Protein AF-A0A9W6GQ43-F1 (afdb_monomer)

Secondary structure (DSSP, 8-state):
-HHHHHHHHHHHHHHTT-EEEE--TTPPTTEEEEEE-TTSEEEEEESS--HHHHHHHHHHHHHHTTTT----EEEETTTEEEEE-

Sequence (85 aa):
MRQMLISELKSIFENMGIKLIKGYNDLKANEIGYEFTKKNKLQLKFQGYDYNLVDEAIRCIELFNSKTIHFKCNFEKNNIVWINF

Mean predicted aligned error: 7.16 Å

Radius of gyration: 11.9 Å; Cα contacts (8 Å, |Δi|>4): 114; chains: 1; bounding box: 35×25×30 Å

Structure (mmCIF, N/CA/C/O backbone):
data_AF-A0A9W6GQ43-F1
#
_entry.id   AF-A0A9W6GQ43-F1
#
loop_
_atom_site.group_PDB
_atom_site.id
_atom_site.type_symbol
_atom_site.label_atom_id
_atom_site.label_alt_id
_atom_site.label_comp_id
_atom_site.label_asym_id
_atom_site.label_entity_id
_atom_site.label_seq_id
_atom_site.pdbx_PDB_ins_code
_atom_site.Cartn_x
_atom_site.Cartn_y
_atom_site.Cartn_z
_atom_site.occupancy
_atom_site.B_iso_or_equiv
_atom_site.auth_seq_id
_atom_site.auth_comp_id
_atom_site.auth_asym_id
_atom_site.auth_atom_id
_atom_site.pdbx_PDB_model_num
ATOM 1 N N . MET A 1 1 ? -9.799 -5.608 12.355 1.00 63.09 1 MET A N 1
ATOM 2 C CA . MET A 1 1 ? -9.893 -4.525 11.346 1.00 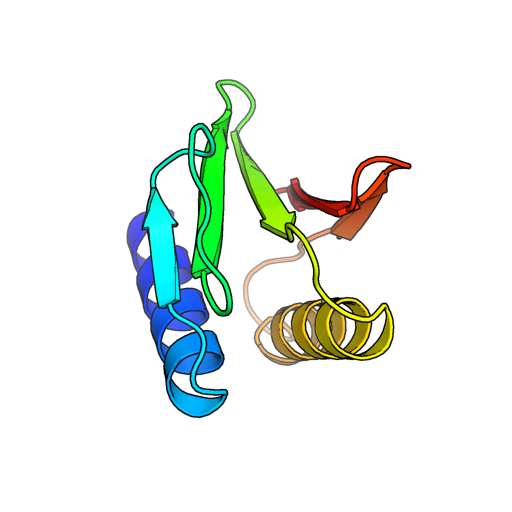63.09 1 MET A CA 1
ATOM 3 C C . MET A 1 1 ? -8.567 -4.266 10.629 1.00 63.09 1 MET A C 1
ATOM 5 O O . MET A 1 1 ? -8.505 -4.554 9.447 1.00 63.09 1 MET A O 1
ATOM 9 N N . ARG A 1 2 ? -7.479 -3.836 11.298 1.00 72.00 2 ARG A N 1
ATOM 10 C CA . ARG A 1 2 ? -6.193 -3.532 10.617 1.00 72.00 2 ARG A CA 1
ATOM 11 C C . ARG A 1 2 ? -5.613 -4.679 9.765 1.00 72.00 2 ARG A C 1
ATOM 13 O O . ARG A 1 2 ? -5.132 -4.424 8.673 1.00 72.00 2 ARG A O 1
ATOM 20 N N . GLN A 1 3 ? -5.659 -5.925 10.247 1.00 69.94 3 GLN A N 1
ATOM 21 C CA . GLN A 1 3 ? -5.148 -7.094 9.506 1.00 69.94 3 GLN A CA 1
ATOM 22 C C . GLN A 1 3 ? -6.011 -7.474 8.292 1.00 69.94 3 GLN A C 1
ATOM 24 O O . GLN A 1 3 ? -5.465 -7.881 7.275 1.00 69.94 3 GLN A O 1
ATOM 29 N N . MET A 1 4 ? -7.332 -7.303 8.392 1.00 76.38 4 MET A N 1
ATOM 30 C CA . MET A 1 4 ? -8.280 -7.604 7.312 1.00 76.38 4 MET A CA 1
ATOM 31 C C . MET A 1 4 ? -8.009 -6.709 6.102 1.00 76.38 4 MET A C 1
ATOM 33 O O . MET A 1 4 ? -7.764 -7.216 5.016 1.00 76.38 4 MET A O 1
ATOM 37 N N . LEU A 1 5 ? -7.880 -5.401 6.334 1.00 74.94 5 LEU A N 1
ATOM 38 C CA . LEU A 1 5 ? -7.536 -4.447 5.284 1.00 74.94 5 LEU A CA 1
ATOM 39 C C . LEU A 1 5 ? -6.198 -4.764 4.605 1.00 74.94 5 LEU A C 1
ATOM 41 O O . LEU A 1 5 ? -6.095 -4.697 3.389 1.00 74.94 5 LEU A O 1
ATOM 45 N N . ILE A 1 6 ? -5.152 -5.095 5.373 1.00 81.81 6 ILE A N 1
ATOM 46 C CA . ILE A 1 6 ? -3.854 -5.444 4.774 1.00 81.81 6 ILE A CA 1
ATOM 47 C C . ILE A 1 6 ? -3.970 -6.709 3.923 1.00 81.81 6 ILE A C 1
ATOM 49 O O . ILE A 1 6 ? -3.358 -6.768 2.863 1.00 81.81 6 ILE A O 1
ATOM 53 N N . SER A 1 7 ? -4.760 -7.697 4.351 1.00 83.38 7 SER A N 1
ATOM 54 C CA . SER A 1 7 ? -5.011 -8.906 3.561 1.00 83.38 7 SER A CA 1
ATOM 55 C C . SER A 1 7 ? -5.723 -8.596 2.241 1.00 83.38 7 SER A C 1
ATOM 57 O O . SER A 1 7 ? -5.376 -9.166 1.211 1.00 83.38 7 SER A O 1
ATOM 59 N N . GLU A 1 8 ? -6.685 -7.677 2.259 1.00 77.50 8 GLU A N 1
ATOM 60 C CA . GLU A 1 8 ? -7.440 -7.258 1.073 1.00 77.50 8 GLU A CA 1
ATOM 61 C C . GLU A 1 8 ? -6.573 -6.452 0.108 1.00 77.50 8 GLU A C 1
ATOM 63 O O . GLU A 1 8 ? -6.470 -6.801 -1.065 1.00 77.50 8 GLU A O 1
ATOM 68 N N . LEU A 1 9 ? -5.868 -5.435 0.614 1.00 80.06 9 LEU A N 1
ATOM 69 C CA . LEU A 1 9 ? -4.909 -4.660 -0.173 1.00 80.06 9 LEU A CA 1
ATOM 70 C C . LEU A 1 9 ? -3.843 -5.565 -0.786 1.00 80.06 9 LEU A C 1
ATOM 72 O O . LEU A 1 9 ? -3.513 -5.423 -1.958 1.00 80.06 9 LEU A O 1
ATOM 76 N N . LYS A 1 10 ? -3.332 -6.527 -0.010 1.00 84.69 10 LYS A N 1
ATOM 77 C CA . LYS A 1 10 ? -2.372 -7.510 -0.503 1.00 84.69 10 LYS A CA 1
ATOM 78 C C . LYS A 1 10 ? -2.952 -8.314 -1.667 1.00 84.69 10 LYS A C 1
ATOM 80 O O . LYS A 1 10 ? -2.284 -8.415 -2.685 1.00 84.69 10 LYS A O 1
ATOM 85 N N . SER A 1 11 ? -4.183 -8.813 -1.555 1.00 83.25 11 SER A N 1
ATOM 86 C CA . SER A 1 11 ? -4.830 -9.555 -2.644 1.00 83.25 11 SER A CA 1
ATOM 87 C C . SER A 1 11 ? -5.029 -8.704 -3.904 1.00 83.25 11 SER A C 1
ATOM 89 O O . SER A 1 11 ? -4.777 -9.188 -5.004 1.00 83.25 11 SER A O 1
ATOM 91 N N . ILE A 1 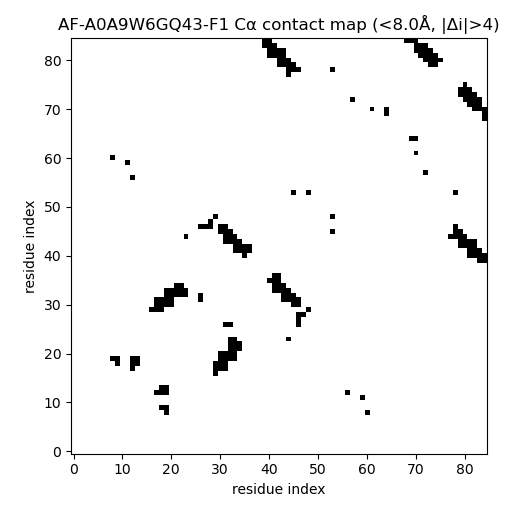12 ? -5.447 -7.442 -3.757 1.00 76.81 12 ILE A N 1
ATOM 92 C CA . ILE A 1 12 ? -5.615 -6.504 -4.879 1.00 76.81 12 ILE A CA 1
ATOM 93 C C . ILE A 1 12 ? -4.276 -6.282 -5.586 1.00 76.81 12 ILE A C 1
ATOM 95 O O . ILE A 1 12 ? -4.178 -6.454 -6.798 1.00 76.81 12 ILE A O 1
ATOM 99 N N . PHE A 1 13 ? -3.239 -5.926 -4.828 1.00 80.19 13 PHE A N 1
ATOM 100 C CA . PHE A 1 13 ? -1.928 -5.626 -5.391 1.00 80.19 13 PHE A CA 1
ATOM 101 C C . PHE A 1 13 ? -1.262 -6.865 -5.996 1.00 80.19 13 PHE A C 1
ATOM 103 O O . PHE A 1 13 ? -0.699 -6.765 -7.083 1.00 80.19 13 PHE A O 1
ATOM 110 N N . GLU A 1 14 ? -1.395 -8.042 -5.377 1.00 84.06 14 GLU A N 1
ATOM 111 C CA . GLU A 1 14 ? -0.877 -9.298 -5.935 1.00 84.06 14 GLU A CA 1
ATOM 112 C C . GLU A 1 14 ? -1.518 -9.629 -7.291 1.00 84.06 14 GLU A C 1
ATOM 114 O O . GLU A 1 14 ? -0.806 -10.037 -8.208 1.00 84.06 14 GLU A O 1
ATOM 119 N N . ASN A 1 15 ? -2.819 -9.364 -7.470 1.00 81.81 15 ASN A N 1
ATOM 120 C CA . ASN A 1 15 ? -3.493 -9.514 -8.769 1.00 81.81 15 ASN A CA 1
ATOM 121 C C . ASN A 1 15 ? -2.958 -8.545 -9.839 1.00 81.81 15 ASN A C 1
ATOM 123 O O . ASN A 1 15 ? -3.027 -8.848 -11.027 1.00 81.81 15 ASN A O 1
ATOM 127 N N . MET A 1 16 ? -2.403 -7.403 -9.427 1.00 76.50 16 MET A N 1
ATOM 128 C CA . MET A 1 16 ? -1.740 -6.431 -10.305 1.00 76.50 16 MET A CA 1
ATOM 129 C C . MET A 1 16 ? -0.239 -6.727 -10.498 1.00 76.50 16 MET A C 1
ATOM 131 O O . MET A 1 16 ? 0.459 -5.956 -11.152 1.00 76.50 16 MET A O 1
ATOM 135 N N . GLY A 1 17 ? 0.285 -7.821 -9.926 1.00 82.12 17 GLY A N 1
ATOM 136 C CA . GLY A 1 17 ? 1.713 -8.159 -9.963 1.00 82.12 17 GLY A CA 1
ATOM 137 C C . GLY A 1 17 ? 2.585 -7.311 -9.029 1.00 82.12 17 GLY A C 1
ATOM 138 O O . GLY A 1 17 ? 3.803 -7.260 -9.197 1.00 82.12 17 GLY A O 1
ATOM 139 N N . ILE A 1 18 ? 1.973 -6.644 -8.049 1.00 83.81 18 ILE A N 1
ATOM 140 C CA . ILE A 1 18 ? 2.621 -5.726 -7.113 1.00 83.81 18 ILE A CA 1
ATOM 141 C C . ILE A 1 18 ? 2.663 -6.354 -5.724 1.00 83.81 18 ILE A C 1
ATOM 143 O O . ILE A 1 18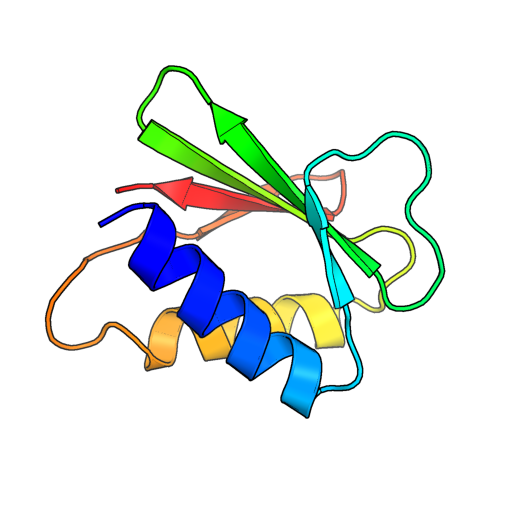 ? 1.680 -6.898 -5.221 1.00 83.81 18 ILE A O 1
ATOM 147 N N . LYS A 1 19 ? 3.799 -6.235 -5.045 1.00 87.88 19 LYS A N 1
ATOM 148 C CA . LYS A 1 19 ? 3.987 -6.789 -3.709 1.00 87.88 19 LYS A CA 1
ATOM 149 C C . LYS A 1 19 ? 3.808 -5.722 -2.634 1.00 87.88 19 LYS A C 1
ATOM 151 O O . LYS A 1 19 ? 4.516 -4.721 -2.611 1.00 87.88 19 LYS A O 1
ATOM 156 N N . LEU A 1 20 ? 2.912 -5.974 -1.682 1.00 87.62 20 LEU A N 1
ATOM 157 C CA . LEU A 1 20 ? 2.741 -5.124 -0.503 1.00 87.62 20 LEU A CA 1
ATOM 158 C C . LEU A 1 20 ? 3.745 -5.519 0.599 1.00 87.62 20 LEU A C 1
ATOM 160 O O . LEU A 1 20 ? 3.737 -6.658 1.071 1.00 87.62 20 LEU A O 1
ATOM 164 N N . ILE A 1 21 ? 4.605 -4.588 1.023 1.00 90.31 21 ILE A N 1
ATOM 165 C CA . ILE A 1 21 ? 5.683 -4.809 2.003 1.00 90.31 21 ILE A CA 1
ATOM 166 C C . ILE A 1 21 ? 5.561 -3.835 3.172 1.00 90.31 21 ILE A C 1
ATOM 168 O O . ILE A 1 21 ? 5.215 -2.672 3.008 1.00 90.31 21 ILE A O 1
ATOM 172 N N . LYS A 1 22 ? 5.853 -4.306 4.384 1.00 90.81 22 LYS A N 1
ATOM 173 C CA . LYS A 1 22 ? 5.864 -3.461 5.580 1.00 90.81 22 LYS A CA 1
ATOM 174 C C . LYS A 1 22 ? 7.154 -2.628 5.637 1.00 90.81 22 LYS A C 1
ATOM 176 O O . LYS A 1 22 ? 8.236 -3.210 5.657 1.00 90.81 22 LYS A O 1
ATOM 181 N N . GLY A 1 23 ? 7.031 -1.305 5.754 1.00 89.31 23 GLY A N 1
ATOM 182 C CA . GLY A 1 23 ? 8.165 -0.365 5.787 1.00 89.31 23 GLY A CA 1
ATOM 183 C C . GLY A 1 23 ? 8.586 0.175 4.412 1.00 89.31 23 GLY A C 1
ATOM 184 O O . GLY A 1 23 ? 8.051 -0.239 3.385 1.00 89.31 23 GLY A O 1
ATOM 185 N N . TYR A 1 24 ? 9.524 1.137 4.395 1.00 82.12 24 TYR A N 1
ATOM 186 C CA . TYR A 1 24 ? 9.776 2.004 3.223 1.00 82.12 24 TYR A CA 1
ATOM 187 C C . TYR A 1 24 ? 11.233 2.186 2.783 1.00 82.12 24 TYR A C 1
ATOM 189 O O . TYR A 1 24 ? 11.467 2.964 1.853 1.00 82.12 24 TYR A O 1
ATOM 197 N N . ASN A 1 25 ? 12.197 1.589 3.487 1.00 74.56 25 ASN A N 1
ATOM 198 C CA . ASN A 1 25 ? 13.597 2.010 3.364 1.00 74.56 25 ASN A CA 1
ATOM 199 C C . ASN A 1 25 ? 14.204 1.676 1.994 1.00 74.56 25 ASN A C 1
ATOM 201 O O . ASN A 1 25 ? 14.902 2.521 1.452 1.00 74.56 25 ASN A O 1
ATOM 205 N N . ASP A 1 26 ? 13.847 0.535 1.396 1.00 73.25 26 ASP A N 1
ATOM 206 C CA . ASP A 1 26 ? 14.417 0.070 0.123 1.00 73.25 26 ASP A CA 1
ATOM 207 C C . ASP A 1 26 ? 13.352 -0.611 -0.752 1.00 73.25 26 ASP A C 1
ATOM 209 O O . ASP A 1 26 ? 13.416 -1.813 -1.013 1.00 73.25 26 ASP A O 1
ATOM 213 N N . LEU A 1 27 ? 12.327 0.139 -1.171 1.00 83.94 27 LEU A N 1
ATOM 214 C CA . LEU A 1 27 ? 11.298 -0.407 -2.063 1.00 83.94 27 LEU A CA 1
ATOM 215 C C . LEU A 1 27 ? 11.900 -0.744 -3.430 1.00 83.94 27 LEU A C 1
ATOM 217 O O . LEU A 1 27 ? 12.505 0.113 -4.080 1.00 83.94 27 LEU A O 1
ATOM 221 N N . LYS A 1 28 ? 11.709 -1.986 -3.877 1.00 82.25 28 LYS A N 1
ATOM 222 C CA . LYS A 1 28 ? 12.089 -2.432 -5.222 1.00 82.25 28 LYS A CA 1
ATOM 223 C C . LYS A 1 28 ? 11.021 -2.056 -6.249 1.00 82.25 28 LYS A C 1
ATOM 225 O O . LYS A 1 28 ? 9.900 -1.675 -5.910 1.00 82.25 28 LYS A O 1
ATOM 230 N N . ALA A 1 29 ? 11.367 -2.217 -7.528 1.00 75.12 29 ALA A N 1
ATOM 231 C CA . ALA A 1 29 ? 10.385 -2.176 -8.606 1.00 75.12 29 ALA A CA 1
ATOM 232 C C . ALA A 1 29 ? 9.258 -3.182 -8.313 1.00 75.12 29 ALA A C 1
ATOM 234 O O . ALA A 1 29 ? 9.535 -4.331 -7.964 1.00 75.12 29 ALA A O 1
ATOM 235 N N . ASN A 1 30 ? 8.006 -2.740 -8.443 1.00 79.06 30 ASN A N 1
ATOM 236 C CA . ASN A 1 30 ? 6.803 -3.523 -8.137 1.00 79.06 30 ASN A CA 1
ATOM 237 C C . ASN A 1 30 ? 6.598 -3.861 -6.642 1.00 79.06 30 ASN A C 1
ATOM 239 O O . ASN A 1 30 ? 5.860 -4.790 -6.318 1.00 79.06 30 ASN A O 1
ATOM 243 N N . GLU A 1 31 ? 7.190 -3.096 -5.714 1.00 86.06 31 GLU A N 1
ATOM 244 C CA . GLU A 1 31 ? 6.827 -3.124 -4.290 1.00 86.06 31 GLU A CA 1
ATOM 245 C C . GLU A 1 31 ? 6.106 -1.842 -3.836 1.00 86.06 31 GLU A C 1
ATOM 247 O O . GLU A 1 31 ? 6.473 -0.737 -4.233 1.00 86.06 31 GLU A O 1
ATOM 252 N N . ILE A 1 32 ? 5.078 -1.970 -2.997 1.00 86.50 32 ILE A N 1
ATOM 253 C CA . ILE A 1 32 ? 4.436 -0.855 -2.286 1.00 86.50 32 ILE A CA 1
ATOM 254 C C . ILE A 1 32 ? 4.738 -1.021 -0.804 1.00 86.50 32 ILE A C 1
ATOM 256 O O . ILE A 1 32 ? 4.466 -2.070 -0.220 1.00 86.50 32 ILE A O 1
ATOM 260 N N . GLY A 1 33 ? 5.277 0.026 -0.186 1.00 90.00 33 GLY A N 1
ATOM 261 C CA . GLY A 1 33 ? 5.512 0.047 1.251 1.00 90.00 33 GLY A CA 1
ATOM 262 C C . GLY A 1 33 ? 4.252 0.436 2.012 1.00 90.00 33 GLY A C 1
ATOM 263 O O . GLY A 1 33 ? 3.505 1.298 1.545 1.00 90.00 33 GLY A O 1
ATOM 264 N N . TYR A 1 34 ? 4.040 -0.127 3.200 1.00 90.38 34 TYR A N 1
ATOM 265 C CA . TYR A 1 34 ? 2.990 0.320 4.112 1.00 90.38 34 TYR A CA 1
ATOM 266 C C . TYR A 1 34 ? 3.434 0.405 5.572 1.00 90.38 34 TYR A C 1
ATOM 268 O O . TYR A 1 34 ? 4.184 -0.439 6.070 1.00 90.38 34 TYR A O 1
ATOM 276 N N . GLU A 1 35 ? 2.885 1.385 6.290 1.00 91.44 35 GLU A N 1
ATOM 277 C CA . GLU A 1 35 ? 3.027 1.531 7.739 1.00 91.44 35 GLU A CA 1
ATOM 278 C C . GLU A 1 35 ? 1.760 2.104 8.380 1.00 91.44 35 GLU A C 1
ATOM 280 O O . GLU A 1 35 ? 1.078 2.972 7.833 1.00 91.44 35 GLU A O 1
ATOM 285 N N . PHE A 1 36 ? 1.463 1.634 9.593 1.00 86.75 36 PHE A N 1
ATOM 286 C CA . PHE A 1 36 ? 0.428 2.225 10.434 1.00 86.75 36 PHE A CA 1
ATOM 287 C C . PHE A 1 36 ? 1.039 3.287 11.337 1.00 86.75 36 PHE A C 1
ATOM 289 O O . PHE A 1 36 ? 1.978 3.021 12.087 1.00 86.75 36 PHE A O 1
ATOM 296 N N . THR A 1 37 ? 0.444 4.471 11.338 1.00 82.19 37 THR A N 1
ATOM 297 C CA . THR A 1 37 ? 0.822 5.534 12.269 1.00 82.19 37 THR A CA 1
ATOM 298 C C . THR A 1 37 ? 0.089 5.408 13.601 1.00 82.19 37 THR A C 1
ATOM 300 O O . THR A 1 37 ? -0.969 4.782 13.713 1.00 82.19 37 THR A O 1
ATOM 303 N N . LYS A 1 38 ? 0.609 6.103 14.622 1.00 77.19 38 LYS A N 1
ATOM 304 C CA . LYS A 1 38 ? -0.014 6.211 15.954 1.00 77.19 38 LYS A CA 1
ATOM 305 C C . LYS A 1 38 ? -1.432 6.816 15.934 1.00 77.19 38 LYS A C 1
ATOM 307 O O . LYS A 1 38 ? -2.136 6.699 16.927 1.00 77.19 38 LYS A O 1
ATOM 312 N N . LYS A 1 39 ? -1.865 7.439 14.829 1.00 75.88 39 LYS A N 1
ATOM 313 C CA . LYS A 1 39 ? -3.158 8.138 14.688 1.00 75.88 39 LYS A CA 1
ATOM 314 C C . LYS A 1 39 ? -4.224 7.340 13.919 1.00 75.88 39 LYS A C 1
ATOM 316 O O . LYS A 1 39 ? -5.085 7.953 13.304 1.00 75.88 39 LYS A O 1
ATOM 321 N N . ASN A 1 40 ? -4.153 6.005 13.896 1.00 75.06 40 ASN A N 1
ATOM 322 C CA . ASN A 1 40 ? -5.065 5.162 13.098 1.00 75.06 40 ASN A CA 1
ATOM 323 C C . ASN A 1 40 ? -5.075 5.518 11.600 1.00 75.06 40 ASN A C 1
ATOM 325 O O . ASN A 1 40 ? -6.096 5.396 10.938 1.00 75.06 40 ASN A O 1
ATOM 329 N N . LYS A 1 41 ? -3.937 5.948 11.048 1.00 80.75 41 LYS A N 1
ATOM 330 C CA . LYS A 1 41 ? -3.794 6.141 9.599 1.00 80.75 41 LYS A CA 1
ATOM 331 C C . LYS A 1 41 ? -2.880 5.072 9.040 1.00 80.75 41 LYS A C 1
ATOM 333 O O . LYS A 1 41 ? -1.813 4.842 9.618 1.00 80.75 41 LYS A O 1
ATOM 338 N N . LEU A 1 42 ? -3.292 4.446 7.948 1.00 85.62 42 LEU A N 1
ATOM 339 C CA . LEU A 1 42 ? -2.419 3.628 7.118 1.00 85.62 42 LEU A CA 1
ATOM 340 C C . LEU A 1 42 ? -1.809 4.529 6.053 1.00 85.62 42 LEU A C 1
ATOM 342 O O . LEU A 1 42 ? -2.503 5.306 5.404 1.00 85.62 42 LEU A O 1
ATOM 346 N N . GLN A 1 43 ? -0.505 4.426 5.899 1.00 86.38 43 GLN A N 1
ATOM 347 C CA . GLN A 1 43 ? 0.238 5.090 4.851 1.00 86.38 43 GLN A CA 1
ATOM 348 C C . GLN A 1 43 ? 0.681 4.039 3.838 1.00 86.38 43 GLN A C 1
ATOM 350 O O . GLN A 1 43 ? 1.133 2.966 4.236 1.00 86.38 43 GLN A O 1
ATOM 355 N N . LEU A 1 44 ? 0.548 4.356 2.553 1.00 85.94 44 LEU A N 1
ATOM 356 C CA . LEU A 1 44 ? 1.079 3.583 1.436 1.00 85.94 44 LEU A CA 1
ATOM 357 C C . LEU A 1 44 ? 2.077 4.456 0.671 1.00 85.94 44 LEU A C 1
ATOM 359 O O . LEU A 1 44 ? 1.757 5.598 0.341 1.00 85.94 44 LEU A O 1
ATOM 363 N N . LYS A 1 45 ? 3.277 3.942 0.400 1.00 86.44 45 LYS A N 1
ATOM 364 C CA . LYS A 1 45 ? 4.324 4.646 -0.358 1.00 86.44 45 LYS A CA 1
ATOM 365 C C . LYS A 1 45 ? 4.585 3.921 -1.672 1.00 86.44 45 LYS A C 1
ATOM 367 O O . LYS A 1 45 ? 4.912 2.734 -1.669 1.00 86.44 45 LYS A O 1
ATOM 372 N N . PHE A 1 46 ? 4.505 4.668 -2.767 1.00 80.44 46 PHE A N 1
ATOM 373 C CA . PHE A 1 46 ? 4.689 4.181 -4.130 1.00 80.44 46 PHE A CA 1
ATOM 374 C C . PHE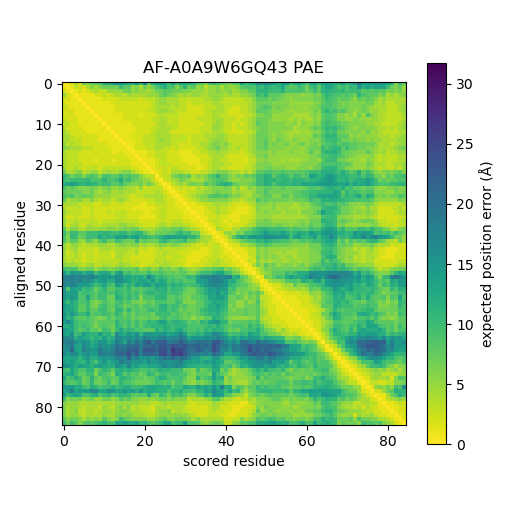 A 1 46 ? 5.998 4.756 -4.683 1.00 80.44 46 PHE A C 1
ATOM 376 O O . PHE A 1 46 ? 6.073 5.922 -5.067 1.00 80.44 46 PHE A O 1
ATOM 383 N N . GLN A 1 47 ? 7.066 3.962 -4.697 1.00 74.19 47 GLN A N 1
ATOM 384 C CA . GLN A 1 47 ? 8.369 4.403 -5.200 1.00 74.19 47 GLN A CA 1
ATOM 385 C C . GLN A 1 47 ? 8.552 3.983 -6.662 1.00 74.19 47 GLN A C 1
ATOM 387 O O . GLN A 1 47 ? 8.495 2.800 -6.969 1.00 74.19 47 GLN A O 1
ATOM 392 N N . GLY A 1 48 ? 8.778 4.950 -7.558 1.00 63.88 48 GLY A N 1
ATOM 393 C CA . GLY A 1 48 ? 9.078 4.681 -8.972 1.00 63.88 48 GLY A CA 1
ATOM 394 C C . GLY A 1 48 ? 7.888 4.265 -9.847 1.00 63.88 48 GLY A C 1
ATOM 395 O O . GLY A 1 48 ? 8.109 3.837 -10.975 1.00 63.88 48 GLY A O 1
ATOM 396 N N . TYR A 1 49 ? 6.650 4.389 -9.361 1.00 63.44 49 TYR A N 1
ATOM 397 C CA . TYR A 1 49 ? 5.455 4.079 -10.148 1.00 63.44 49 TYR A CA 1
ATOM 398 C C . TYR A 1 49 ? 4.9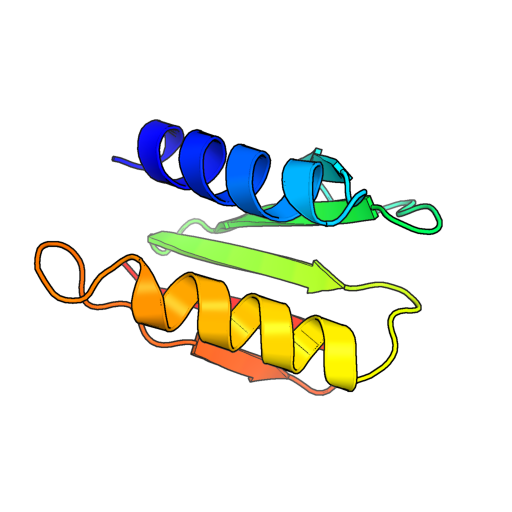80 5.266 -10.977 1.00 63.44 49 TYR A C 1
ATOM 400 O O . TYR A 1 49 ? 5.019 6.411 -10.523 1.00 63.44 49 TYR A O 1
ATOM 408 N N . ASP A 1 50 ? 4.492 4.950 -12.174 1.00 60.25 50 ASP A N 1
ATOM 409 C CA . ASP A 1 50 ? 3.723 5.848 -13.030 1.00 60.25 50 ASP A CA 1
ATOM 410 C C . ASP A 1 50 ? 2.444 6.299 -12.296 1.00 60.25 50 ASP A C 1
ATOM 412 O O . ASP A 1 50 ? 1.817 5.510 -11.581 1.00 60.25 50 ASP A O 1
ATOM 416 N N . TYR A 1 51 ? 2.053 7.564 -12.468 1.00 59.09 51 TYR A N 1
ATOM 417 C CA . TYR A 1 51 ? 0.869 8.167 -11.845 1.00 59.09 51 TYR A CA 1
ATOM 418 C C . TYR A 1 51 ? -0.403 7.335 -12.084 1.00 59.09 51 TYR A C 1
ATOM 420 O O . TYR A 1 51 ? -1.260 7.257 -11.207 1.00 59.09 51 TYR A O 1
ATOM 428 N N . ASN A 1 52 ? -0.485 6.632 -13.216 1.00 61.69 52 ASN A N 1
ATOM 429 C CA . ASN A 1 52 ? -1.610 5.757 -13.559 1.00 61.69 52 ASN A CA 1
ATOM 430 C C . ASN A 1 52 ? -1.809 4.592 -12.572 1.00 61.69 52 ASN A C 1
ATOM 432 O O . ASN A 1 52 ? -2.936 4.218 -12.261 1.00 61.69 52 ASN A O 1
ATOM 436 N N . LEU A 1 53 ? -0.716 4.037 -12.046 1.00 64.06 53 LEU A N 1
ATOM 437 C CA . LEU A 1 53 ? -0.738 2.895 -11.127 1.00 64.06 53 LEU A CA 1
ATOM 438 C C . LEU A 1 53 ? -1.159 3.320 -9.713 1.00 64.06 53 LEU A C 1
ATOM 440 O O . LEU A 1 53 ? -1.802 2.569 -8.979 1.00 64.06 53 LEU A O 1
ATOM 444 N N . VAL A 1 54 ? -0.824 4.560 -9.352 1.00 62.66 54 VAL A N 1
ATOM 445 C CA . VAL A 1 54 ? -1.294 5.217 -8.131 1.00 62.66 54 VAL A CA 1
ATOM 446 C C . VAL A 1 54 ? -2.796 5.495 -8.223 1.00 62.66 54 VAL A C 1
ATOM 448 O O . VAL A 1 54 ? -3.523 5.183 -7.282 1.00 62.66 54 VAL A O 1
ATOM 451 N N . ASP A 1 55 ? -3.273 6.022 -9.353 1.00 66.25 55 ASP A N 1
ATOM 452 C CA . ASP A 1 55 ? -4.701 6.272 -9.589 1.00 66.25 55 ASP A CA 1
ATOM 453 C C . ASP A 1 55 ? -5.523 4.978 -9.571 1.00 66.25 55 ASP A C 1
ATOM 455 O O . ASP A 1 55 ? -6.608 4.925 -8.987 1.00 66.25 55 ASP A O 1
ATOM 459 N N . GLU A 1 56 ? -4.998 3.902 -10.155 1.00 64.50 56 GLU A N 1
ATOM 460 C CA . GLU A 1 56 ? -5.646 2.593 -10.133 1.00 64.50 56 GLU A CA 1
ATOM 461 C C . GLU A 1 56 ? -5.675 1.992 -8.721 1.00 64.50 56 GLU A C 1
ATOM 463 O O . GLU A 1 56 ? -6.710 1.481 -8.289 1.00 64.50 56 GLU A O 1
ATOM 468 N N . ALA A 1 57 ? -4.597 2.145 -7.944 1.00 64.69 57 ALA A N 1
ATOM 469 C CA . ALA A 1 57 ? -4.581 1.770 -6.533 1.00 64.69 57 ALA A CA 1
ATOM 470 C C . ALA A 1 57 ? -5.631 2.551 -5.721 1.00 64.69 57 ALA A C 1
ATOM 472 O O . ALA A 1 57 ? -6.360 1.952 -4.928 1.00 64.69 57 ALA A O 1
ATOM 473 N N . ILE A 1 58 ? -5.750 3.866 -5.940 1.00 65.69 58 ILE A N 1
ATOM 474 C CA . ILE A 1 58 ? -6.760 4.719 -5.293 1.00 65.69 58 ILE A CA 1
ATOM 475 C C . ILE A 1 58 ? -8.174 4.254 -5.664 1.00 65.69 58 ILE A C 1
ATOM 477 O O . ILE A 1 58 ? -8.995 4.058 -4.766 1.00 65.69 58 ILE A O 1
ATOM 481 N N . ARG A 1 59 ? -8.445 3.990 -6.950 1.00 67.06 59 ARG A N 1
ATOM 482 C CA . ARG A 1 59 ? -9.739 3.461 -7.417 1.00 67.06 59 ARG A CA 1
ATOM 483 C C . ARG A 1 59 ? -10.071 2.098 -6.814 1.00 67.06 59 ARG A C 1
ATOM 485 O O . ARG A 1 59 ? -11.211 1.878 -6.409 1.00 67.06 59 ARG A O 1
ATOM 492 N N . CYS A 1 60 ? -9.106 1.182 -6.744 1.00 63.84 60 CYS A N 1
ATOM 493 C CA . CYS A 1 60 ? -9.298 -0.135 -6.136 1.00 63.84 60 CYS A CA 1
ATOM 494 C C . CYS A 1 60 ? -9.641 -0.029 -4.648 1.00 63.84 60 CYS A C 1
ATOM 496 O O . CYS A 1 60 ? -10.516 -0.748 -4.168 1.00 63.84 60 CYS A O 1
ATOM 498 N N . ILE A 1 61 ? -8.993 0.895 -3.934 1.00 63.97 61 ILE A N 1
ATOM 499 C CA . ILE A 1 61 ? -9.302 1.18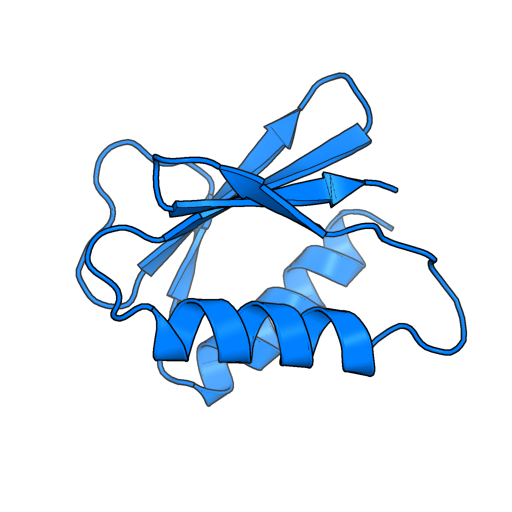1 -2.535 1.00 63.97 61 ILE A CA 1
ATOM 500 C C . ILE A 1 61 ? -10.745 1.697 -2.436 1.00 63.97 61 ILE A C 1
ATOM 502 O O . ILE A 1 61 ? -11.540 1.060 -1.748 1.00 63.97 61 ILE A O 1
ATOM 506 N N . GLU A 1 62 ? -11.106 2.752 -3.185 1.00 62.16 62 GLU A N 1
ATOM 507 C CA . GLU A 1 62 ? -12.451 3.369 -3.247 1.00 62.16 62 GLU A CA 1
ATOM 508 C C . GLU A 1 62 ? -13.588 2.374 -3.520 1.00 62.16 62 GLU A C 1
ATOM 510 O O . GLU A 1 62 ? -14.605 2.383 -2.820 1.00 62.16 62 GLU A O 1
ATOM 515 N N . LEU A 1 63 ? -13.409 1.477 -4.492 1.00 57.31 63 LEU A N 1
ATOM 516 C CA . LEU A 1 63 ? -14.424 0.498 -4.891 1.00 57.31 63 LEU A CA 1
ATOM 517 C C . LEU A 1 63 ? -14.665 -0.592 -3.840 1.00 57.31 63 LEU A C 1
ATOM 519 O O . LEU A 1 63 ? -15.791 -1.078 -3.709 1.00 57.31 63 LEU A O 1
ATOM 523 N N . PHE A 1 64 ? -13.642 -0.958 -3.067 1.00 58.03 64 PHE A N 1
ATOM 524 C CA . PHE A 1 64 ? -13.729 -2.062 -2.112 1.00 58.03 64 PHE A CA 1
ATOM 525 C C . PHE A 1 64 ? -14.630 -1.747 -0.898 1.00 58.03 64 PHE A C 1
ATOM 527 O O . PHE A 1 64 ? -15.095 -2.657 -0.217 1.00 58.03 64 PHE A O 1
ATOM 534 N N . ASN A 1 65 ? -14.940 -0.472 -0.625 1.00 56.00 65 ASN A N 1
ATOM 535 C CA . ASN A 1 65 ? -15.453 -0.050 0.689 1.00 56.00 65 ASN A CA 1
ATOM 536 C C . ASN A 1 65 ? -16.828 0.619 0.711 1.00 56.00 65 ASN A C 1
ATOM 5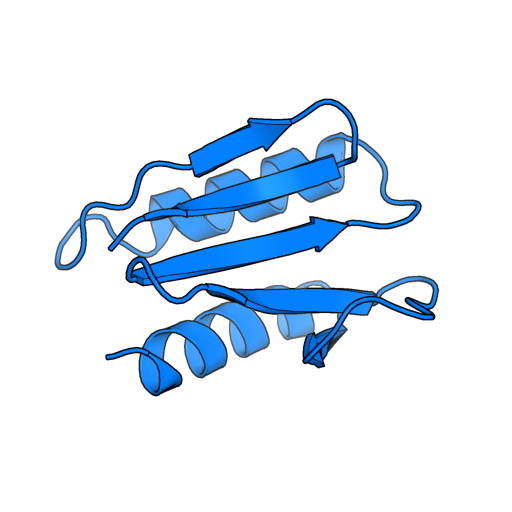38 O O . ASN A 1 65 ? -17.223 1.196 1.724 1.00 56.00 65 ASN A O 1
ATOM 542 N N . SER A 1 66 ? -17.609 0.487 -0.361 1.00 49.75 66 SER A N 1
ATOM 543 C CA . SER A 1 66 ? -18.936 1.113 -0.474 1.00 49.75 66 SER A CA 1
ATOM 544 C C . SER A 1 66 ? -19.992 0.647 0.553 1.00 49.75 66 SER A C 1
ATOM 546 O O . SER A 1 66 ? -21.116 1.145 0.513 1.00 49.75 66 SER A O 1
ATOM 548 N N . LYS A 1 67 ? -19.681 -0.266 1.494 1.00 49.16 67 LYS A N 1
ATOM 549 C CA . LYS A 1 67 ? -20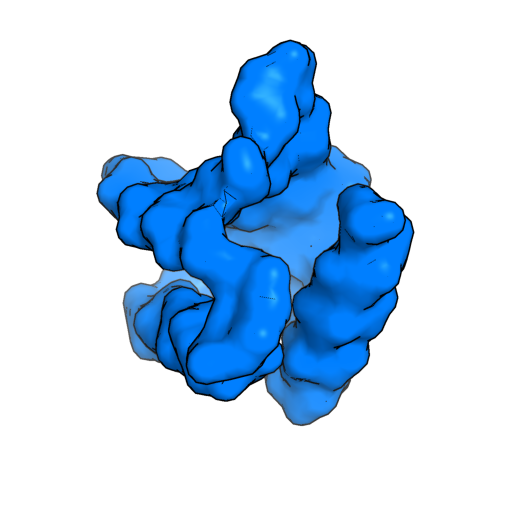.647 -0.734 2.511 1.00 49.16 67 LYS A CA 1
ATOM 550 C C . LYS A 1 67 ? -20.167 -0.827 3.967 1.00 49.16 67 LYS A C 1
ATOM 552 O O . LYS A 1 67 ? -21.006 -1.143 4.810 1.00 49.16 67 LYS A O 1
ATOM 557 N N . THR A 1 68 ? -18.894 -0.599 4.329 1.00 45.81 68 THR A N 1
ATOM 558 C CA . THR A 1 68 ? -18.464 -0.898 5.724 1.00 45.81 68 THR A CA 1
ATOM 559 C C . THR A 1 68 ? -17.406 0.029 6.337 1.00 45.81 68 THR A C 1
ATOM 561 O O . THR A 1 68 ? -17.421 0.191 7.555 1.00 45.81 68 THR A O 1
ATOM 564 N N . ILE A 1 69 ? -16.526 0.688 5.571 1.00 49.16 69 ILE A N 1
ATOM 565 C CA . ILE A 1 69 ? -15.514 1.606 6.132 1.00 49.16 69 ILE A CA 1
ATOM 566 C C . ILE A 1 69 ? -15.356 2.828 5.215 1.00 49.16 69 ILE A C 1
ATOM 568 O O . ILE A 1 69 ? -14.922 2.712 4.073 1.00 49.16 69 ILE A O 1
ATOM 572 N N . HIS A 1 70 ? -15.677 4.021 5.719 1.00 51.38 70 HIS A N 1
ATOM 573 C CA . HIS A 1 70 ? -15.415 5.276 5.012 1.00 51.38 70 HIS A CA 1
ATOM 574 C C . HIS A 1 70 ? -13.934 5.649 5.165 1.00 51.38 70 HIS A C 1
ATOM 576 O O . HIS A 1 70 ? -13.557 6.215 6.188 1.00 51.38 70 HIS A O 1
ATOM 582 N N . PHE A 1 71 ? -13.084 5.368 4.175 1.00 53.62 71 PHE A N 1
ATOM 583 C CA . PHE A 1 71 ? -11.749 5.976 4.140 1.00 53.62 71 PHE A CA 1
ATOM 584 C C . PHE A 1 71 ? -11.746 7.255 3.299 1.00 53.62 71 PHE A C 1
ATOM 586 O O . PHE A 1 71 ? -12.538 7.437 2.377 1.00 53.62 71 PHE A O 1
ATOM 593 N N . LYS A 1 72 ? -10.796 8.138 3.603 1.00 58.38 72 LYS A N 1
ATOM 594 C CA . LYS A 1 72 ? -10.418 9.275 2.759 1.00 58.38 72 LYS A CA 1
ATOM 595 C C . LYS A 1 72 ? -8.956 9.115 2.370 1.00 58.38 72 LYS A C 1
ATOM 597 O O . LYS A 1 72 ? -8.119 9.085 3.278 1.00 58.38 72 LYS A O 1
ATOM 602 N N . CYS A 1 73 ? -8.685 9.032 1.067 1.00 63.12 73 CYS A N 1
ATOM 603 C CA . CYS A 1 73 ? -7.344 9.008 0.487 1.00 63.12 73 CYS A CA 1
ATOM 604 C C . CYS A 1 73 ? -6.857 10.441 0.227 1.00 63.12 73 CYS A C 1
ATOM 606 O O . CYS A 1 73 ? -7.570 11.231 -0.384 1.00 63.12 73 CYS A O 1
ATOM 608 N N . ASN A 1 74 ? -5.652 10.787 0.685 1.00 65.00 74 ASN A N 1
ATOM 609 C CA . ASN A 1 74 ? -4.978 12.037 0.312 1.00 65.00 74 ASN A CA 1
ATOM 610 C C . ASN A 1 74 ? -3.621 11.710 -0.314 1.00 65.00 74 ASN A C 1
ATOM 612 O O . ASN A 1 74 ? -2.877 10.913 0.262 1.00 65.00 74 ASN A O 1
ATOM 616 N N . PHE A 1 75 ? -3.304 12.354 -1.439 1.00 68.25 75 PHE A N 1
ATOM 617 C CA . PHE A 1 75 ? -2.024 12.215 -2.126 1.00 68.25 75 PHE A CA 1
ATOM 618 C C . PHE A 1 75 ? -1.084 13.379 -1.793 1.00 68.25 75 PHE A C 1
ATOM 620 O O . PHE A 1 75 ? -1.473 14.545 -1.875 1.00 68.25 75 PHE A O 1
ATOM 627 N N . GLU A 1 76 ? 0.157 13.071 -1.421 1.00 67.25 76 GLU A N 1
ATOM 628 C CA . GLU A 1 76 ? 1.202 14.064 -1.135 1.00 67.25 76 GLU A CA 1
ATOM 629 C C . GLU A 1 76 ? 2.329 14.015 -2.178 1.00 67.25 76 GLU A C 1
ATOM 631 O O . GLU A 1 76 ? 2.522 12.999 -2.843 1.00 67.25 76 GLU A O 1
ATOM 636 N N . LYS A 1 77 ? 3.131 15.093 -2.270 1.00 62.72 77 LYS A N 1
ATOM 637 C CA . LYS A 1 77 ? 4.223 15.310 -3.255 1.00 62.72 77 LYS A CA 1
ATOM 638 C C . LYS A 1 77 ? 5.340 14.239 -3.287 1.00 62.72 77 LYS A C 1
ATOM 640 O O . LYS A 1 77 ? 6.294 14.390 -4.036 1.00 62.72 77 LYS A O 1
ATOM 645 N N . ASN A 1 78 ? 5.224 13.169 -2.502 1.00 67.81 78 ASN A N 1
ATOM 646 C CA . ASN A 1 78 ? 6.188 12.074 -2.374 1.00 67.81 78 ASN A CA 1
ATOM 647 C C . ASN A 1 78 ? 5.590 10.707 -2.751 1.00 67.81 78 ASN A C 1
ATOM 649 O O . ASN A 1 78 ? 6.074 9.678 -2.278 1.00 67.81 78 ASN A O 1
ATOM 653 N N . ASN A 1 79 ? 4.519 10.693 -3.550 1.00 76.81 79 ASN A N 1
ATOM 654 C CA . ASN A 1 79 ? 3.797 9.482 -3.944 1.00 76.81 79 ASN A CA 1
ATOM 655 C C . ASN A 1 79 ? 3.316 8.662 -2.739 1.00 76.81 79 ASN A C 1
ATOM 657 O O . ASN A 1 79 ? 3.487 7.443 -2.665 1.00 76.81 79 ASN A O 1
ATOM 661 N N . ILE A 1 80 ? 2.756 9.368 -1.756 1.00 77.94 80 ILE A N 1
ATOM 662 C CA . ILE A 1 80 ? 2.218 8.779 -0.533 1.00 77.94 80 ILE A CA 1
ATOM 663 C C . ILE A 1 80 ? 0.702 8.917 -0.554 1.00 77.94 80 ILE A C 1
ATOM 665 O O . ILE A 1 80 ? 0.188 10.021 -0.734 1.00 77.94 80 ILE A O 1
ATOM 669 N N . VAL A 1 81 ? 0.010 7.804 -0.310 1.00 78.69 81 VAL A N 1
ATOM 670 C CA . VAL A 1 81 ? -1.435 7.761 -0.079 1.00 78.69 81 VAL A CA 1
ATOM 671 C C . VAL A 1 81 ? -1.696 7.507 1.400 1.00 78.69 81 VAL A C 1
ATOM 673 O O . VAL A 1 81 ? -1.191 6.549 1.988 1.00 78.69 81 VAL A O 1
ATOM 676 N N . TRP A 1 82 ? -2.515 8.363 2.001 1.00 79.56 82 TRP A N 1
ATOM 677 C CA . TRP A 1 82 ? -2.964 8.226 3.385 1.00 79.56 82 TRP A CA 1
ATOM 678 C C . TRP A 1 82 ? -4.393 7.708 3.447 1.00 79.56 82 TRP A C 1
ATOM 680 O O . TRP A 1 82 ? -5.295 8.389 2.978 1.00 79.56 82 TRP A O 1
ATOM 690 N N . ILE A 1 83 ? -4.608 6.570 4.099 1.00 76.06 83 ILE A N 1
ATOM 691 C CA . ILE A 1 83 ? -5.921 5.980 4.365 1.00 76.06 83 ILE A CA 1
ATOM 692 C C . ILE A 1 83 ? -6.254 6.228 5.841 1.00 76.06 83 ILE A C 1
ATOM 694 O O . ILE A 1 83 ? -5.543 5.769 6.741 1.00 76.06 83 ILE A O 1
ATOM 698 N N . ASN A 1 84 ?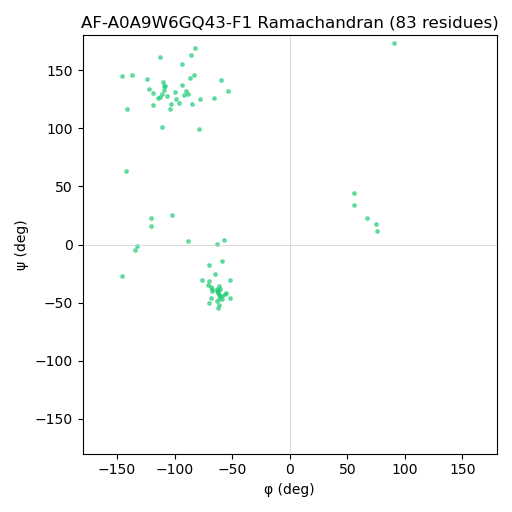 -7.316 6.992 6.095 1.00 70.38 84 ASN A N 1
ATOM 699 C CA . ASN A 1 84 ? -7.836 7.242 7.444 1.00 70.38 84 ASN A CA 1
ATOM 700 C C . ASN A 1 84 ? -8.939 6.221 7.768 1.00 70.38 84 ASN A C 1
ATOM 702 O O . ASN A 1 84 ? -9.776 5.972 6.901 1.00 70.38 84 ASN A O 1
ATOM 706 N N . PHE A 1 85 ? -8.929 5.671 8.986 1.00 66.56 85 PHE A N 1
ATOM 707 C CA . PHE A 1 85 ? -9.997 4.821 9.537 1.00 66.56 85 PHE A CA 1
ATOM 708 C C . PHE A 1 85 ? -10.771 5.553 10.625 1.00 66.56 85 PHE A C 1
ATOM 710 O O . PHE A 1 85 ? -10.136 6.372 11.333 1.00 66.56 85 PHE A O 1
#

Foldseek 3Di:
DVVVVVVLLQVVLVVVVAHEDEDDDDADVRYWYWDQDPQQKIKIADPPDDVVVLVVSVVSVVVVPPDPDDWDWDQDPRRMTITHD

pLDDT: mean 73.31, std 11.53, range [45.81, 91.44]

Solvent-accessible surface area (backbone atoms only — not comparable to full-atom values): 5005 Å² total; per-residue (Å²): 109,75,68,58,53,52,53,50,53,36,54,57,34,49,76,73,69,26,43,72,41,83,50,69,91,78,69,47,89,58,32,33,21,34,50,76,48,98,80,56,29,41,39,37,39,50,61,94,65,58,70,66,61,53,52,50,52,51,50,55,55,60,68,74,32,86,84,82,54,83,62,55,79,48,80,48,103,74,48,32,40,36,39,40,110

Nearest PDB structures (foldseek):
  5dxn-assembly1_A  TM=7.326E-01  e=3.658E-01  Aspergillus fumigatus Af293
  6sgb-assembly1_FU  TM=5.703E-01  e=1.051E+00  Trypanosoma brucei brucei
  6sgb-assembly1_FR  TM=5.580E-01  e=1.199E+00  Trypanosoma brucei brucei
  5dud-assembly1_B  TM=6.282E-01  e=2.645E+00  Escherichia coli K-12
  6sgb-assembly1_FT  TM=5.632E-01  e=1.561E+00  Trypanosoma brucei brucei

Organism: NCBI:txid1123000